Protein AF-A0A8X6KXG8-F1 (afdb_monomer_lite)

Foldseek 3Di:
DDDADDDDDPSHDDDDDDDDDPDDDQWDDKDKDFFLVLLQVVQVCCCPPVVFPGHSPDDSVVSVVRDDDDPVNVVVVVVCVVFGFIQIATATPVRHGDDDRRGRHGDDDDPDDDDDPPDPDDPPPPPDDPPDDDDDDDDDD

Secondary structure (DSSP, 8-state):
-----BSSSTTSB--------SS--S--EEEEEE-HHHHHHHHHHHHHHS--S--TTS-HHHHHHTS---HHHHHHHHHHHHHSPEEEEEE-TTSPBPSS--SSBPPPP-SSPPPPPPP-----------S----------

Structure (mmCIF, N/CA/C/O backbone):
data_AF-A0A8X6KXG8-F1
#
_entry.id   AF-A0A8X6KXG8-F1
#
loop_
_atom_site.group_PDB
_atom_site.id
_atom_site.type_symbol
_atom_site.label_atom_id
_atom_site.label_alt_id
_atom_site.label_comp_id
_atom_site.label_asym_id
_atom_site.label_entity_id
_atom_site.label_seq_id
_atom_site.pdbx_PDB_ins_code
_atom_site.Cartn_x
_atom_site.Cartn_y
_atom_site.Cartn_z
_atom_site.occupancy
_atom_site.B_iso_or_equiv
_atom_site.a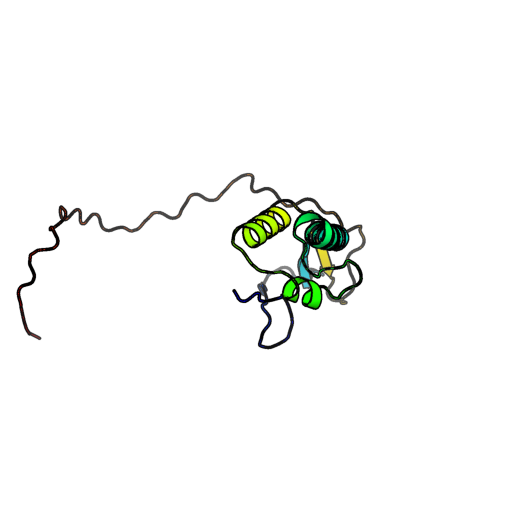uth_seq_id
_atom_site.auth_comp_id
_atom_site.auth_asym_id
_atom_site.auth_atom_id
_atom_site.pdbx_PDB_model_num
ATOM 1 N N . MET A 1 1 ? -3.711 -0.269 22.883 1.00 56.22 1 MET A N 1
ATOM 2 C CA . MET A 1 1 ? -3.052 -0.866 21.704 1.00 56.22 1 MET A CA 1
ATOM 3 C C . MET A 1 1 ? -2.834 0.264 20.712 1.00 56.22 1 MET A C 1
ATOM 5 O O . MET A 1 1 ? -3.797 0.965 20.428 1.00 56.22 1 MET A O 1
ATOM 9 N N . PHE A 1 2 ? -1.596 0.519 20.291 1.00 62.91 2 PHE A N 1
ATOM 10 C CA . PHE A 1 2 ? -1.290 1.597 19.345 1.00 62.91 2 PHE A CA 1
ATOM 11 C C . PHE A 1 2 ? -1.410 1.074 17.910 1.00 62.91 2 PHE A C 1
ATOM 13 O O . PHE A 1 2 ? -0.949 -0.030 17.628 1.00 62.91 2 PHE A O 1
ATOM 20 N N . TYR A 1 3 ? -2.036 1.856 17.031 1.00 78.81 3 TYR A N 1
ATOM 21 C CA . TYR A 1 3 ? -2.060 1.631 15.586 1.00 78.81 3 TYR A CA 1
ATOM 22 C C . TYR A 1 3 ? -1.150 2.670 14.927 1.00 78.81 3 TYR A C 1
ATOM 24 O O . TYR A 1 3 ? -1.221 3.844 15.288 1.00 78.81 3 TYR A O 1
ATOM 32 N N . LEU A 1 4 ? -0.299 2.234 13.997 1.00 84.94 4 LEU A N 1
ATOM 33 C CA . LEU A 1 4 ? 0.555 3.107 13.192 1.00 84.94 4 LEU A CA 1
ATOM 34 C C . LEU A 1 4 ? 0.051 3.074 11.751 1.00 84.94 4 LEU A C 1
ATOM 36 O O . LEU A 1 4 ? -0.088 1.995 11.170 1.00 84.94 4 LEU A O 1
ATOM 40 N N . GLN A 1 5 ? -0.234 4.245 11.189 1.00 89.31 5 GLN A N 1
ATOM 41 C CA . GLN A 1 5 ? -0.653 4.376 9.800 1.00 89.31 5 GLN A CA 1
ATOM 42 C C . GLN A 1 5 ? 0.560 4.543 8.877 1.00 89.31 5 GLN A C 1
ATOM 44 O O . GLN A 1 5 ? 1.582 5.091 9.276 1.00 89.31 5 GLN A O 1
ATOM 49 N N . GLY A 1 6 ? 0.428 4.111 7.620 1.00 92.31 6 GLY A N 1
ATOM 50 C CA . GLY A 1 6 ? 1.387 4.453 6.573 1.00 92.31 6 GLY A CA 1
ATOM 51 C C . GLY A 1 6 ? 1.322 5.940 6.197 1.00 92.31 6 GLY A C 1
ATOM 52 O O . GLY A 1 6 ? 0.249 6.438 5.845 1.00 92.31 6 GLY A O 1
ATOM 53 N N . GLY A 1 7 ? 2.448 6.649 6.221 1.00 92.25 7 GLY A N 1
ATOM 54 C CA . GLY A 1 7 ? 2.459 8.101 6.019 1.00 92.25 7 GLY A CA 1
ATOM 55 C C . GLY A 1 7 ? 3.856 8.715 5.980 1.00 92.25 7 GLY A C 1
ATOM 56 O O . GLY A 1 7 ? 4.839 8.010 5.781 1.00 92.25 7 GLY A O 1
ATOM 57 N N . PHE A 1 8 ? 3.932 10.044 6.095 1.00 92.38 8 PHE A N 1
ATOM 58 C CA . PHE A 1 8 ? 5.188 10.809 6.020 1.00 92.38 8 PHE A CA 1
ATOM 59 C C . PHE A 1 8 ? 5.630 11.398 7.361 1.00 92.38 8 PHE A C 1
ATOM 61 O O . PHE A 1 8 ? 6.745 11.916 7.451 1.00 92.38 8 PHE A O 1
ATOM 68 N N . ALA A 1 9 ? 4.768 11.379 8.380 1.00 91.00 9 ALA A N 1
ATOM 69 C CA . ALA A 1 9 ? 5.104 11.922 9.685 1.00 91.00 9 ALA A CA 1
ATOM 70 C C . ALA A 1 9 ? 6.050 10.987 10.451 1.00 91.00 9 ALA A C 1
ATOM 72 O O . ALA A 1 9 ? 6.170 9.802 10.160 1.00 91.00 9 ALA A O 1
ATOM 73 N N . ILE A 1 10 ? 6.701 11.524 11.485 1.00 89.94 10 ILE A N 1
ATOM 74 C CA . ILE A 1 10 ? 7.598 10.752 12.363 1.00 89.94 10 ILE A CA 1
ATOM 75 C C . ILE A 1 10 ? 6.877 9.643 13.146 1.00 89.94 10 ILE A C 1
ATOM 77 O O . ILE A 1 10 ? 7.518 8.720 13.637 1.00 89.94 10 ILE A O 1
ATOM 81 N N . SER A 1 11 ? 5.560 9.775 13.306 1.00 90.19 11 SER A N 1
ATOM 82 C CA . SER A 1 11 ? 4.675 8.807 13.956 1.00 90.19 11 SER A CA 1
ATOM 83 C C . SER A 1 11 ? 4.106 7.773 12.988 1.00 90.19 11 SER A C 1
ATOM 85 O O . SER A 1 11 ? 3.380 6.885 13.427 1.00 90.19 11 SER A O 1
ATOM 87 N N . ASP A 1 12 ? 4.404 7.900 11.697 1.00 92.00 12 ASP A N 1
ATOM 88 C CA . ASP A 1 12 ? 3.860 7.051 10.649 1.00 92.00 12 ASP A CA 1
ATOM 89 C C . ASP A 1 12 ? 4.888 5.989 10.237 1.00 92.00 12 ASP A C 1
ATOM 91 O O . ASP A 1 12 ? 6.091 6.112 10.477 1.00 92.00 12 ASP A O 1
ATOM 95 N N . GLU A 1 13 ? 4.412 4.931 9.589 1.00 94.38 13 GLU A N 1
ATOM 96 C CA . GLU A 1 13 ? 5.241 3.855 9.051 1.00 94.38 13 GLU A CA 1
ATOM 97 C C . GLU A 1 13 ? 5.417 3.986 7.529 1.00 94.38 13 GLU A C 1
ATOM 99 O O . GLU A 1 13 ? 4.623 4.619 6.827 1.00 94.38 13 GLU A O 1
ATOM 104 N N . MET A 1 14 ? 6.495 3.398 7.006 1.00 94.44 14 MET A N 1
ATOM 105 C CA . MET A 1 14 ? 6.731 3.278 5.571 1.00 94.44 14 MET A CA 1
ATOM 106 C C . MET A 1 14 ? 7.341 1.914 5.227 1.00 94.44 14 MET A C 1
ATOM 108 O O . MET A 1 14 ? 8.418 1.571 5.712 1.00 94.44 14 MET A O 1
ATOM 112 N N . CYS A 1 15 ? 6.735 1.209 4.268 1.00 95.50 15 CYS A N 1
ATOM 113 C CA . CYS A 1 15 ? 7.296 0.002 3.657 1.00 95.50 15 CYS A CA 1
ATOM 114 C C . CYS A 1 15 ? 7.862 0.321 2.261 1.00 95.50 15 CYS A C 1
ATOM 116 O O . CYS A 1 15 ? 7.127 0.359 1.271 1.00 95.50 15 CYS A O 1
ATOM 118 N N . VAL A 1 16 ? 9.170 0.593 2.171 1.00 95.50 16 VAL A N 1
ATOM 119 C CA . VAL A 1 16 ? 9.837 0.992 0.916 1.00 95.50 16 VAL A CA 1
ATOM 120 C C . VAL A 1 16 ? 11.132 0.211 0.714 1.00 95.50 16 VAL A C 1
ATOM 122 O O . VAL A 1 16 ? 11.921 0.042 1.639 1.00 95.50 16 VAL A O 1
ATOM 125 N N . ASN A 1 17 ? 11.372 -0.226 -0.524 1.00 97.38 17 ASN A N 1
ATOM 126 C CA . ASN A 1 17 ? 12.643 -0.801 -0.950 1.00 97.38 17 ASN A CA 1
ATOM 127 C C . ASN A 1 17 ? 13.164 -0.056 -2.186 1.00 97.38 17 ASN A C 1
ATOM 129 O O . ASN A 1 17 ? 12.495 -0.027 -3.220 1.00 97.38 17 ASN A O 1
ATOM 133 N N . TYR A 1 18 ? 14.359 0.526 -2.081 1.00 96.12 18 TYR A N 1
ATOM 134 C CA . TYR A 1 18 ? 15.032 1.197 -3.189 1.00 96.12 18 TYR A CA 1
ATOM 135 C C . TYR A 1 18 ? 15.953 0.209 -3.902 1.00 96.12 18 TYR A C 1
ATOM 137 O O . TYR A 1 18 ? 16.970 -0.222 -3.362 1.00 9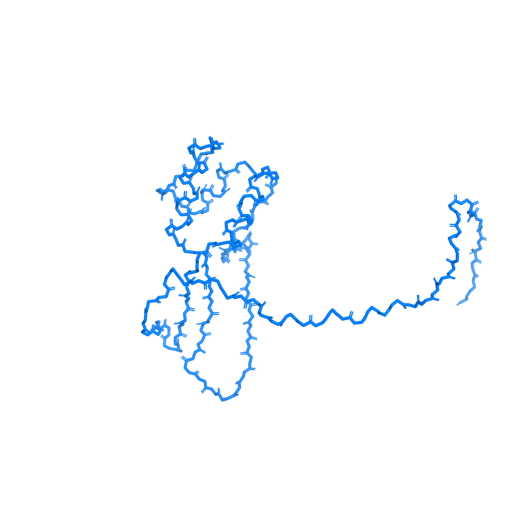6.12 18 TYR A O 1
ATOM 145 N N . VAL A 1 19 ? 15.591 -0.154 -5.131 1.00 96.25 19 VAL A N 1
ATOM 146 C CA . VAL A 1 19 ? 16.312 -1.164 -5.910 1.00 96.25 19 VAL A CA 1
ATOM 147 C C . VAL A 1 19 ? 17.164 -0.489 -6.975 1.00 96.25 19 VAL A C 1
ATOM 149 O O . VAL A 1 19 ? 16.661 0.263 -7.805 1.00 96.25 19 VAL A O 1
ATOM 152 N N . HIS A 1 20 ? 18.459 -0.794 -6.980 1.00 96.50 20 HIS A N 1
ATOM 153 C CA . HIS A 1 20 ? 19.381 -0.379 -8.034 1.00 96.50 20 HIS A CA 1
ATOM 154 C C . HIS A 1 20 ? 19.475 -1.509 -9.066 1.00 96.50 20 HIS A C 1
ATOM 156 O O . HIS A 1 20 ? 19.798 -2.641 -8.709 1.00 96.50 20 HIS A O 1
ATOM 162 N N . TYR A 1 21 ? 19.176 -1.227 -10.335 1.00 96.12 21 TYR A N 1
ATOM 163 C CA . TYR A 1 21 ? 19.074 -2.253 -11.377 1.00 96.12 21 TYR A CA 1
ATOM 164 C C . TYR A 1 21 ? 19.542 -1.749 -12.756 1.00 96.12 21 TYR A C 1
ATOM 166 O O . TYR A 1 21 ? 19.666 -0.546 -12.988 1.00 96.12 21 TYR A O 1
ATOM 174 N N . TYR A 1 22 ? 19.793 -2.683 -13.682 1.00 97.06 22 TYR A N 1
ATOM 175 C CA . TYR A 1 22 ? 20.130 -2.431 -15.090 1.00 97.06 22 TYR A CA 1
ATOM 176 C C . TYR A 1 22 ? 19.477 -3.507 -15.989 1.00 97.06 22 TYR A C 1
ATOM 178 O O . TYR A 1 22 ? 19.432 -4.665 -15.567 1.00 97.06 22 TYR A O 1
ATOM 186 N N . PRO A 1 23 ? 19.007 -3.183 -17.215 1.00 96.62 23 PRO A N 1
ATOM 187 C CA . PRO A 1 23 ? 19.027 -1.869 -17.865 1.00 96.62 23 PRO A CA 1
ATOM 188 C C . PRO A 1 23 ? 18.017 -0.889 -17.267 1.00 96.62 23 PRO A C 1
ATOM 190 O O . PRO A 1 23 ? 17.029 -1.290 -16.656 1.00 96.62 23 PRO A O 1
ATOM 193 N N . LYS A 1 24 ? 18.263 0.414 -17.458 1.00 96.06 24 LYS A N 1
ATOM 194 C CA . LYS A 1 24 ? 17.307 1.457 -17.071 1.00 96.06 24 LYS A CA 1
ATOM 195 C C . LYS A 1 24 ? 15.991 1.231 -17.820 1.00 96.06 24 LYS A C 1
ATOM 197 O O . LYS A 1 24 ? 15.985 1.190 -19.048 1.00 96.06 24 LYS A O 1
ATO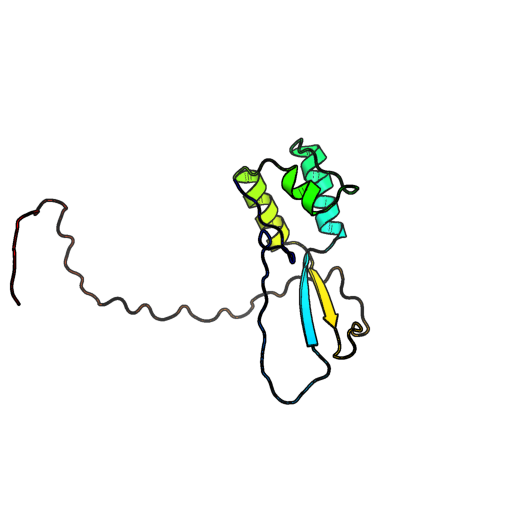M 202 N N . MET A 1 25 ? 14.888 1.150 -17.083 1.00 95.56 25 MET A N 1
ATOM 203 C CA . MET A 1 25 ? 13.531 1.161 -17.632 1.00 95.56 25 MET A CA 1
ATOM 204 C C . MET A 1 25 ? 12.792 2.411 -17.159 1.00 95.56 25 MET A C 1
ATOM 206 O O . MET A 1 25 ? 13.213 3.077 -16.216 1.00 95.56 25 MET A O 1
ATOM 210 N N . ASN A 1 26 ? 11.684 2.737 -17.819 1.00 95.88 26 ASN A N 1
ATOM 211 C CA . ASN A 1 26 ? 10.851 3.885 -17.464 1.00 95.88 26 ASN A CA 1
ATOM 212 C C . ASN A 1 26 ? 9.886 3.558 -16.305 1.00 95.88 26 ASN A C 1
ATOM 214 O O . ASN A 1 26 ? 8.710 3.882 -16.384 1.00 95.88 26 ASN A O 1
ATOM 218 N N . LEU A 1 27 ? 10.348 2.850 -15.271 1.00 95.75 27 LEU A N 1
ATOM 219 C CA . LEU A 1 27 ? 9.568 2.498 -14.081 1.00 95.75 27 LEU A CA 1
ATOM 220 C C . LEU A 1 27 ? 10.306 3.025 -12.853 1.00 95.75 27 LEU A C 1
ATOM 222 O O . LEU A 1 27 ? 11.429 2.599 -12.578 1.00 95.75 27 LEU A O 1
ATOM 226 N N . GLU A 1 28 ? 9.665 3.938 -12.127 1.00 95.50 28 GLU A N 1
ATOM 227 C CA . GLU A 1 28 ? 10.247 4.566 -10.936 1.00 95.50 28 GLU A CA 1
ATOM 228 C C . GLU A 1 28 ? 9.534 4.140 -9.654 1.00 95.50 28 GLU A C 1
ATOM 230 O O . GLU A 1 28 ? 10.184 3.797 -8.671 1.00 95.50 28 GLU A O 1
ATOM 235 N N . VAL A 1 29 ? 8.199 4.080 -9.671 1.00 96.19 29 VAL A N 1
ATOM 236 C CA . VAL A 1 29 ? 7.413 3.637 -8.513 1.00 96.19 29 VAL A CA 1
ATOM 237 C C . VAL A 1 29 ? 6.613 2.406 -8.895 1.00 96.19 29 VAL A C 1
ATOM 239 O O . VAL A 1 29 ? 5.813 2.455 -9.825 1.00 96.19 29 VAL A O 1
ATOM 242 N N . CYS A 1 30 ? 6.796 1.325 -8.142 1.00 95.50 30 CYS A N 1
ATOM 243 C CA . CYS A 1 30 ? 5.953 0.138 -8.184 1.00 95.50 30 CYS A CA 1
ATOM 244 C C . CYS A 1 30 ? 5.530 -0.181 -6.752 1.00 95.50 30 CYS A C 1
ATOM 246 O O . CYS A 1 30 ? 6.304 -0.737 -5.975 1.00 95.50 30 CYS A O 1
ATOM 248 N N . LYS A 1 31 ? 4.322 0.241 -6.380 1.00 96.06 31 LYS A N 1
ATOM 249 C CA . LYS A 1 31 ? 3.768 0.002 -5.045 1.00 96.06 31 LYS A CA 1
ATOM 250 C C . LYS A 1 31 ? 2.316 -0.434 -5.125 1.00 96.06 31 LYS A C 1
ATOM 252 O O . LYS A 1 31 ? 1.656 -0.260 -6.148 1.00 96.06 31 LYS A O 1
ATOM 257 N N . SER A 1 32 ? 1.822 -0.979 -4.025 1.00 95.38 32 SER A N 1
ATOM 258 C CA . SER A 1 32 ? 0.440 -1.429 -3.897 1.00 95.38 32 SER A CA 1
ATOM 259 C C . SER A 1 32 ? -0.137 -0.997 -2.559 1.00 95.38 32 SER A C 1
ATOM 261 O O . SER A 1 32 ? 0.602 -0.866 -1.584 1.00 95.38 32 SER A O 1
ATOM 263 N N . SER A 1 33 ? -1.446 -0.793 -2.518 1.00 95.62 33 SER A N 1
ATOM 264 C CA . SER A 1 33 ? -2.229 -0.606 -1.298 1.00 95.62 33 SER A CA 1
ATOM 265 C C . SER A 1 33 ? -3.509 -1.431 -1.385 1.00 95.62 33 SER A C 1
ATOM 267 O O . SER A 1 33 ? -3.868 -1.906 -2.462 1.00 95.62 33 SER A O 1
ATOM 269 N N . ILE A 1 34 ? -4.240 -1.564 -0.280 1.00 95.75 34 ILE A N 1
ATOM 270 C CA . ILE A 1 34 ? -5.617 -2.068 -0.332 1.00 95.75 34 ILE A CA 1
ATOM 271 C C . ILE A 1 34 ? -6.479 -1.188 -1.252 1.00 95.75 34 ILE A C 1
ATOM 273 O O . ILE A 1 34 ? -6.276 0.029 -1.331 1.00 95.75 34 ILE A O 1
ATOM 277 N N . ASP A 1 35 ? -7.432 -1.793 -1.962 1.00 95.81 35 ASP A N 1
ATOM 278 C CA . ASP A 1 35 ? -8.416 -1.052 -2.749 1.00 95.81 35 ASP A CA 1
ATOM 279 C C . ASP A 1 35 ? -9.274 -0.135 -1.855 1.00 95.81 35 ASP A C 1
ATOM 281 O O . ASP A 1 35 ? -9.854 -0.560 -0.851 1.00 95.81 35 ASP A O 1
ATOM 285 N N . THR A 1 36 ? -9.383 1.141 -2.233 1.00 92.50 36 THR A N 1
ATOM 286 C CA . THR A 1 36 ? -10.073 2.165 -1.434 1.00 92.50 36 THR A CA 1
ATOM 287 C C . THR A 1 36 ? -11.554 1.850 -1.206 1.00 92.50 36 THR A C 1
ATOM 289 O O . THR A 1 36 ? -12.081 2.150 -0.135 1.00 92.50 36 THR A O 1
ATOM 292 N N . LYS A 1 37 ? -12.244 1.218 -2.166 1.00 93.81 37 LYS A N 1
ATOM 293 C CA . LYS A 1 37 ? -13.670 0.869 -2.020 1.00 93.81 37 LYS A CA 1
ATOM 294 C C . LYS A 1 37 ? -13.865 -0.266 -1.023 1.00 93.81 37 LYS A C 1
ATOM 296 O O . LYS A 1 37 ? -14.842 -0.279 -0.268 1.00 93.81 37 LYS A O 1
ATOM 301 N N . VAL A 1 38 ? -12.934 -1.217 -1.022 1.00 95.81 38 VAL A N 1
ATOM 302 C CA . VAL A 1 38 ? -12.931 -2.338 -0.080 1.00 95.81 38 VAL A CA 1
ATOM 303 C C . VAL A 1 38 ? -12.638 -1.837 1.327 1.00 95.81 38 VAL A C 1
ATOM 305 O O . VAL A 1 38 ? -13.363 -2.189 2.256 1.00 95.81 38 VAL A O 1
ATOM 308 N N . LEU A 1 39 ? -11.668 -0.933 1.475 1.00 95.69 39 LEU A N 1
ATOM 309 C CA . LEU A 1 39 ? -11.373 -0.304 2.759 1.00 95.69 39 LEU A CA 1
ATOM 310 C C . LEU A 1 39 ? -12.556 0.523 3.294 1.00 95.69 39 LEU A C 1
ATOM 312 O O . LEU A 1 39 ? -12.908 0.410 4.466 1.00 95.69 39 LEU A O 1
ATOM 316 N N . GLY A 1 40 ? -13.236 1.294 2.439 1.00 95.81 40 GLY A N 1
ATOM 317 C CA . GLY A 1 40 ? -14.463 2.000 2.831 1.00 95.81 40 GLY A CA 1
ATOM 318 C C . GLY A 1 40 ? -15.560 1.042 3.312 1.00 95.81 40 GLY A C 1
ATOM 319 O O . GLY A 1 40 ? -16.187 1.262 4.348 1.00 95.81 40 GLY A O 1
ATOM 320 N N . SER A 1 41 ? -15.736 -0.083 2.615 1.00 95.81 41 SER A N 1
ATOM 321 C CA . SER A 1 41 ? -16.700 -1.116 3.013 1.00 95.81 41 SER A CA 1
ATOM 322 C C . SER A 1 41 ? -16.343 -1.783 4.344 1.00 95.81 41 SER A C 1
ATOM 324 O O . SER A 1 41 ? -17.249 -2.095 5.116 1.00 95.81 41 SER A O 1
ATOM 326 N N . TYR A 1 42 ? -15.052 -1.956 4.642 1.00 96.56 42 TYR A N 1
ATOM 327 C CA . TYR A 1 42 ? -14.581 -2.413 5.949 1.00 96.56 42 TYR A CA 1
ATOM 328 C C . TYR A 1 42 ? -14.982 -1.436 7.059 1.00 96.56 42 TYR A C 1
ATOM 330 O O . TYR A 1 42 ? -15.575 -1.855 8.047 1.00 96.56 42 TYR A O 1
ATOM 338 N N . PHE A 1 43 ? -14.767 -0.130 6.882 1.00 97.12 43 PHE A N 1
ATOM 339 C CA . PHE A 1 43 ? -15.195 0.856 7.880 1.00 97.12 43 PHE A CA 1
ATOM 340 C C . PHE A 1 43 ? -16.715 0.875 8.064 1.00 97.12 43 PHE A C 1
ATOM 342 O O . PHE A 1 43 ? -17.200 0.902 9.192 1.00 97.12 43 PHE A O 1
ATOM 349 N N . ARG A 1 44 ? -17.500 0.763 6.986 1.00 96.94 44 ARG A N 1
ATOM 350 C CA . ARG A 1 44 ? -18.959 0.601 7.107 1.00 96.94 44 ARG A CA 1
ATOM 351 C C . ARG A 1 44 ? -19.332 -0.633 7.933 1.00 96.94 44 ARG A C 1
ATOM 353 O O . ARG A 1 44 ? -20.235 -0.550 8.761 1.00 96.94 44 ARG A O 1
ATOM 360 N N . TYR A 1 45 ? -18.649 -1.756 7.715 1.00 96.12 45 TYR A N 1
ATOM 361 C CA . TYR A 1 45 ? -18.872 -2.985 8.472 1.00 96.12 45 TYR A CA 1
ATOM 362 C C . TYR A 1 45 ? -18.546 -2.797 9.959 1.00 96.12 45 TYR A C 1
ATOM 364 O O . TYR A 1 45 ? -19.385 -3.103 10.804 1.00 96.12 45 TYR A O 1
ATOM 372 N N . MET A 1 46 ? -17.382 -2.224 10.280 1.00 96.56 46 MET A N 1
ATOM 373 C CA . MET A 1 46 ? -16.967 -1.965 11.665 1.00 96.56 46 MET A CA 1
ATOM 374 C C . MET A 1 46 ? -17.981 -1.090 12.407 1.00 96.56 46 MET A C 1
ATOM 376 O O . MET A 1 46 ? -18.304 -1.362 13.559 1.00 96.56 46 MET A O 1
ATOM 380 N N . LYS A 1 47 ? -18.550 -0.087 11.731 1.00 96.31 47 LYS A N 1
ATOM 381 C CA . LYS A 1 47 ? -19.623 0.737 12.293 1.00 96.31 47 LYS A CA 1
ATOM 382 C C . LYS A 1 47 ? -20.893 -0.058 12.595 1.00 96.31 47 LYS A C 1
ATOM 384 O O . LYS A 1 47 ? -21.504 0.132 13.636 1.00 96.31 47 LYS A O 1
ATOM 389 N N . GLN A 1 48 ? -21.335 -0.891 11.657 1.00 95.69 48 GLN A N 1
ATOM 390 C CA . GLN A 1 48 ? -22.637 -1.560 11.745 1.00 95.69 48 GLN A CA 1
ATOM 391 C C . GLN A 1 48 ? -22.637 -2.760 12.693 1.00 95.69 48 GLN A C 1
ATOM 393 O O . GLN A 1 48 ? -23.645 -3.005 13.350 1.00 95.69 48 GLN A O 1
ATOM 398 N N . TYR A 1 49 ? -21.538 -3.513 12.734 1.00 94.56 49 TYR A N 1
ATOM 399 C CA . TYR A 1 49 ? -21.480 -4.807 13.420 1.00 94.56 49 TYR A CA 1
ATOM 400 C C . TYR A 1 49 ? -20.610 -4.796 14.673 1.00 94.56 49 TYR A C 1
ATOM 402 O O . TYR A 1 49 ? -20.865 -5.578 15.585 1.00 94.56 49 TYR A O 1
ATOM 410 N N . ASN A 1 50 ? -19.614 -3.911 14.737 1.00 92.75 50 ASN A N 1
ATOM 411 C CA . ASN A 1 50 ? -18.694 -3.811 15.870 1.00 92.75 50 ASN A CA 1
ATOM 412 C C . ASN A 1 50 ? -18.932 -2.533 16.697 1.00 92.75 50 ASN A C 1
ATOM 414 O O . ASN A 1 50 ? -18.183 -2.288 17.635 1.00 92.75 50 ASN A O 1
ATOM 418 N N . ASP A 1 51 ? -19.959 -1.743 16.351 1.00 93.94 51 ASP A N 1
ATOM 419 C CA . ASP A 1 51 ? -20.332 -0.469 16.995 1.00 93.94 51 ASP A CA 1
ATOM 420 C C . ASP A 1 51 ? -19.158 0.523 17.123 1.00 93.94 51 ASP A C 1
ATOM 422 O O . ASP A 1 51 ? -19.084 1.346 18.034 1.00 93.94 51 ASP A O 1
ATOM 426 N N . GLU A 1 52 ? -18.202 0.450 16.191 1.00 95.81 52 GLU A N 1
ATOM 427 C CA . GLU A 1 52 ? -17.053 1.351 16.175 1.00 95.81 52 GLU A CA 1
ATOM 428 C C . GLU A 1 52 ? -17.444 2.699 15.566 1.00 95.81 52 GLU A C 1
ATOM 430 O O . GLU A 1 52 ? -18.222 2.777 14.610 1.00 95.81 52 GLU A O 1
ATOM 435 N N . ALA A 1 53 ? -16.826 3.786 16.029 1.00 95.75 53 ALA A N 1
ATOM 436 C CA . ALA A 1 53 ? -17.144 5.144 15.583 1.00 95.75 53 ALA A CA 1
ATOM 437 C C . ALA A 1 53 ? -16.573 5.485 14.185 1.00 95.75 53 ALA A C 1
ATOM 439 O O . ALA A 1 53 ? -16.096 6.594 13.946 1.00 95.75 53 ALA A O 1
ATOM 440 N N . THR A 1 54 ? -16.622 4.552 13.239 1.00 96.44 54 THR A N 1
ATOM 441 C CA . THR A 1 54 ? -16.091 4.669 11.873 1.00 96.44 54 THR A CA 1
ATOM 442 C C . THR A 1 54 ? -17.146 5.181 10.877 1.00 96.44 54 THR A C 1
ATOM 444 O O . THR A 1 54 ? -18.341 5.278 11.174 1.00 96.44 54 THR A O 1
ATOM 447 N N . SER A 1 55 ? -16.717 5.607 9.687 1.00 93.81 55 SER A N 1
ATOM 448 C CA . SER A 1 55 ? -17.577 6.052 8.585 1.00 93.81 55 SER A CA 1
ATOM 449 C C . SER A 1 55 ? -16.818 6.061 7.260 1.00 93.81 55 SER A C 1
ATOM 451 O O . SER A 1 55 ? -15.664 6.473 7.208 1.00 93.81 55 SER A O 1
ATOM 453 N N . GLU A 1 56 ? -17.495 5.748 6.157 1.00 92.75 56 GLU A N 1
ATOM 454 C CA . GLU A 1 56 ? -16.942 5.929 4.802 1.00 92.75 56 GLU A CA 1
ATOM 455 C C . GLU A 1 56 ? -16.615 7.392 4.468 1.00 92.75 56 GLU A C 1
ATOM 457 O O . GLU A 1 56 ? -15.794 7.660 3.599 1.00 92.75 56 GLU A O 1
ATOM 462 N N . SER A 1 57 ? -17.259 8.338 5.154 1.00 91.62 57 SER A N 1
ATOM 463 C CA . SER A 1 57 ? -17.061 9.776 4.955 1.00 91.62 57 SER A CA 1
ATOM 464 C C . SER A 1 57 ? -15.909 10.373 5.770 1.00 91.62 57 SER A C 1
ATOM 466 O O . SER A 1 57 ? -15.564 11.531 5.551 1.00 91.62 57 SER A O 1
ATOM 468 N N . LYS A 1 58 ? -15.377 9.638 6.755 1.00 93.81 58 LYS A N 1
ATOM 469 C CA . LYS A 1 58 ? -14.259 10.085 7.600 1.00 93.81 58 LYS A CA 1
ATOM 470 C C . LYS A 1 58 ? -12.924 9.853 6.894 1.00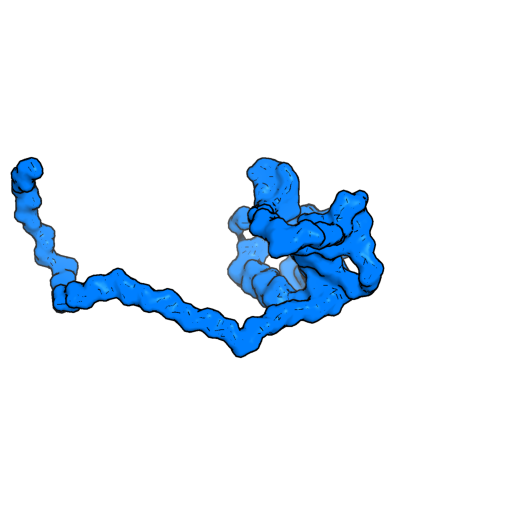 93.81 58 LYS A C 1
ATOM 472 O O . LYS A 1 58 ? -12.829 9.005 6.004 1.00 93.81 58 LYS A O 1
ATOM 477 N N . GLY A 1 59 ? -11.884 10.566 7.328 1.00 93.50 59 GLY A N 1
ATOM 478 C CA . GLY A 1 59 ? -10.517 10.266 6.901 1.00 93.50 59 GLY A CA 1
ATOM 479 C C . GLY A 1 59 ? -10.127 8.824 7.250 1.00 93.50 59 GLY A C 1
ATOM 480 O O . GLY A 1 59 ? -10.617 8.259 8.227 1.00 93.50 59 GLY A O 1
ATOM 481 N N . VAL A 1 60 ? -9.249 8.205 6.453 1.00 93.69 60 VAL A N 1
ATOM 482 C CA . VAL A 1 60 ? -8.756 6.837 6.727 1.00 93.69 60 VAL A CA 1
ATOM 483 C C . VAL A 1 60 ? -8.087 6.765 8.105 1.00 93.69 60 VAL A C 1
ATOM 485 O O . VAL A 1 60 ? -8.376 5.857 8.879 1.00 93.69 60 VAL A O 1
ATOM 488 N N . ASP A 1 61 ? -7.287 7.779 8.425 1.00 92.12 61 ASP A N 1
ATOM 489 C CA . ASP A 1 61 ? -6.610 7.943 9.713 1.00 92.12 61 ASP A CA 1
ATOM 490 C C . ASP A 1 61 ? -7.585 8.059 10.884 1.00 92.12 61 ASP A C 1
ATOM 492 O O . ASP A 1 61 ? -7.566 7.260 11.822 1.00 92.12 61 ASP A O 1
ATOM 496 N N . GLU A 1 62 ? -8.540 8.981 10.766 1.00 93.69 62 GLU A N 1
ATOM 497 C CA . GLU A 1 62 ? -9.593 9.173 11.760 1.00 93.69 62 GLU A CA 1
ATOM 498 C C . GLU A 1 62 ? -10.395 7.889 12.000 1.00 93.69 62 GLU A C 1
ATOM 500 O O . GLU A 1 62 ? -10.785 7.600 13.133 1.00 93.69 62 GLU A O 1
ATOM 505 N N . ASN A 1 63 ? -10.651 7.108 10.946 1.00 95.38 63 ASN A N 1
ATOM 506 C CA . ASN A 1 63 ? -11.336 5.829 11.062 1.00 95.38 63 ASN A CA 1
ATOM 507 C C . ASN A 1 63 ? -10.516 4.820 11.861 1.00 95.38 63 ASN A C 1
ATOM 509 O O . ASN A 1 63 ? -11.056 4.226 12.790 1.00 95.38 63 ASN A O 1
ATOM 513 N N . TYR A 1 64 ? -9.232 4.639 11.553 1.00 94.31 64 TYR A N 1
ATOM 514 C CA . TYR A 1 64 ? -8.389 3.708 12.300 1.00 94.31 64 TYR A CA 1
ATOM 515 C C . TYR A 1 64 ? -8.199 4.115 13.765 1.00 94.31 64 TYR A C 1
ATOM 517 O O . TYR A 1 64 ? -8.175 3.245 14.639 1.00 94.31 64 TYR A O 1
ATOM 525 N N . HIS A 1 65 ? -8.144 5.415 14.058 1.00 92.88 65 HIS A N 1
ATOM 526 C CA . HIS A 1 65 ? -8.127 5.928 15.429 1.00 92.88 65 HIS A CA 1
ATOM 527 C C . HIS A 1 65 ? -9.460 5.762 16.168 1.00 92.88 65 HIS A C 1
ATOM 529 O O . HIS A 1 65 ? -9.472 5.699 17.395 1.00 92.88 65 HIS A O 1
ATOM 535 N N . SER A 1 66 ? -10.576 5.669 15.441 1.00 94.31 66 SER A N 1
ATOM 536 C CA . SER A 1 66 ? -11.912 5.476 16.018 1.00 94.31 66 SER A CA 1
ATOM 537 C C . SER A 1 66 ? -12.226 4.016 16.375 1.00 94.31 66 SER A C 1
ATOM 539 O O . SER A 1 66 ? -13.286 3.767 16.945 1.00 94.31 66 SER A O 1
ATOM 541 N N . ILE A 1 67 ? -11.359 3.060 16.013 1.00 94.69 67 ILE A N 1
ATOM 542 C CA . ILE A 1 67 ? -11.555 1.625 16.265 1.00 94.69 67 ILE A CA 1
ATOM 543 C C . ILE A 1 67 ? -10.907 1.226 17.591 1.00 94.69 67 ILE A C 1
ATOM 545 O O . ILE A 1 67 ? -9.723 1.482 17.831 1.00 94.69 67 ILE A O 1
ATOM 549 N N . HIS A 1 68 ? -11.642 0.494 18.422 1.00 94.69 68 HIS A N 1
ATOM 550 C CA . HIS A 1 68 ? -11.080 -0.176 19.586 1.00 94.69 68 HIS A CA 1
ATOM 551 C C . HIS A 1 68 ? -10.326 -1.439 19.154 1.00 94.69 68 HIS A C 1
ATOM 553 O O . HIS A 1 68 ? -10.906 -2.471 18.824 1.00 94.69 68 HIS A O 1
ATOM 559 N N . TRP A 1 69 ? -8.994 -1.391 19.169 1.00 93.44 69 TRP A N 1
ATOM 560 C CA . TRP A 1 69 ? -8.151 -2.510 18.732 1.00 93.44 69 TRP A CA 1
ATOM 561 C C . TRP A 1 69 ? -8.089 -3.658 19.750 1.00 93.44 69 TRP A C 1
ATOM 563 O O . TRP A 1 69 ? -7.140 -3.776 20.529 1.00 93.44 69 TRP A O 1
ATOM 573 N N . SER A 1 70 ? -9.110 -4.516 19.719 1.00 93.56 70 SER A N 1
ATOM 574 C CA . SER A 1 70 ? -9.110 -5.855 20.317 1.00 93.56 70 SER A CA 1
ATOM 575 C C . SER A 1 70 ? -8.407 -6.871 19.404 1.00 93.56 70 SER A C 1
ATOM 577 O O . SER A 1 70 ? -8.230 -6.616 18.212 1.00 93.56 70 SER A O 1
ATOM 579 N N . GLN A 1 71 ? -8.050 -8.048 19.934 1.00 94.12 71 GLN A N 1
ATOM 580 C CA . GLN A 1 71 ? -7.477 -9.129 19.118 1.00 94.12 71 GLN A CA 1
ATOM 581 C C . GLN A 1 71 ? -8.404 -9.511 17.953 1.00 94.12 71 GLN A C 1
ATOM 583 O O . GLN A 1 71 ? -7.943 -9.646 16.829 1.00 94.12 71 GLN A O 1
ATOM 588 N N . ALA A 1 72 ? -9.718 -9.577 18.195 1.00 94.19 72 ALA A N 1
ATOM 589 C CA . ALA A 1 72 ? -10.701 -9.893 17.160 1.00 94.19 72 ALA A CA 1
ATOM 590 C C . ALA A 1 72 ? -10.725 -8.849 16.028 1.00 94.19 72 ALA A C 1
ATOM 592 O O . ALA A 1 72 ? -10.753 -9.212 14.853 1.00 94.19 72 ALA A O 1
ATOM 593 N N . ASN A 1 73 ? -10.667 -7.557 16.366 1.00 93.94 73 ASN A N 1
ATOM 594 C CA . ASN A 1 73 ? -10.630 -6.482 15.370 1.00 93.94 73 ASN A CA 1
ATOM 595 C C . ASN A 1 73 ? -9.299 -6.470 14.599 1.00 93.94 73 ASN A C 1
ATOM 597 O O . ASN A 1 73 ? -9.287 -6.241 13.390 1.00 93.94 73 ASN A O 1
ATOM 601 N N . ALA A 1 74 ? -8.184 -6.758 15.277 1.00 94.38 74 ALA A N 1
ATOM 602 C CA . ALA A 1 74 ? -6.875 -6.886 14.641 1.00 94.38 74 ALA A CA 1
ATOM 603 C C . ALA A 1 74 ? -6.820 -8.085 13.676 1.00 94.38 74 ALA A C 1
ATOM 605 O O . ALA A 1 74 ? -6.368 -7.938 12.541 1.00 94.38 74 ALA A O 1
ATOM 606 N N . ASP A 1 75 ? -7.342 -9.243 14.085 1.00 95.81 75 ASP A N 1
ATOM 607 C CA . ASP A 1 75 ? -7.418 -10.444 13.250 1.00 95.81 75 ASP A CA 1
ATOM 608 C C . ASP A 1 75 ? -8.339 -10.223 12.045 1.00 95.81 75 ASP A C 1
ATOM 610 O O . ASP A 1 75 ? -8.022 -10.631 10.926 1.00 95.81 75 ASP A O 1
ATOM 614 N N . PHE A 1 76 ? -9.455 -9.517 12.234 1.00 95.75 76 PHE A N 1
ATOM 615 C CA . PHE A 1 76 ? -10.355 -9.169 11.140 1.00 95.75 76 PHE A CA 1
ATOM 616 C C . PHE A 1 76 ? -9.687 -8.241 10.115 1.00 95.75 76 PHE A C 1
ATOM 618 O O . PHE A 1 76 ? -9.780 -8.492 8.911 1.00 95.75 76 PHE A O 1
ATOM 625 N N . LEU A 1 77 ? -8.940 -7.226 10.566 1.00 95.44 77 LEU A N 1
ATOM 626 C CA . LEU A 1 77 ? -8.134 -6.384 9.679 1.00 95.44 77 LEU A CA 1
ATOM 627 C C . LEU A 1 77 ? -7.050 -7.196 8.954 1.00 95.44 77 LEU A C 1
ATOM 629 O O . LEU A 1 77 ? -6.827 -7.008 7.758 1.00 95.44 77 LEU A O 1
ATOM 633 N N . HIS A 1 78 ? -6.390 -8.122 9.648 1.00 95.88 78 HIS A N 1
ATOM 634 C CA . HIS A 1 78 ? -5.417 -9.018 9.028 1.00 95.88 78 HIS A CA 1
ATOM 635 C C . HIS A 1 78 ? -6.068 -9.865 7.922 1.00 95.88 78 HIS A C 1
ATOM 637 O O . HIS A 1 78 ? -5.539 -9.948 6.813 1.00 95.88 78 HIS A O 1
ATOM 643 N N . HIS A 1 79 ? -7.251 -10.432 8.171 1.00 95.81 79 HIS A N 1
ATOM 644 C CA . HIS A 1 79 ? -8.015 -11.157 7.155 1.00 95.81 79 HIS A CA 1
ATOM 645 C C . HIS A 1 79 ? -8.429 -10.271 5.978 1.00 95.81 79 HIS A C 1
ATOM 647 O O . HIS A 1 79 ? -8.403 -10.743 4.837 1.00 95.81 79 HIS A O 1
ATOM 653 N N . LEU A 1 80 ? -8.773 -9.004 6.224 1.00 95.62 80 LEU A N 1
ATOM 654 C CA . LEU A 1 80 ? -9.037 -8.035 5.166 1.00 95.62 80 LEU A CA 1
ATOM 655 C C . LEU A 1 80 ? -7.801 -7.864 4.280 1.00 95.62 80 LEU A C 1
ATOM 657 O O . LEU A 1 80 ? -7.896 -8.090 3.079 1.00 95.62 80 LEU A O 1
ATOM 661 N N . TYR A 1 81 ? -6.640 -7.525 4.845 1.00 94.69 81 TYR A N 1
ATOM 662 C CA . TYR A 1 81 ? -5.415 -7.333 4.061 1.00 94.69 81 TYR A CA 1
ATOM 663 C C . TYR A 1 81 ? -4.951 -8.599 3.356 1.00 94.69 81 TYR A C 1
ATOM 665 O O . TYR A 1 81 ? -4.426 -8.530 2.246 1.00 94.69 81 TYR A O 1
ATOM 673 N N . TYR A 1 82 ? -5.181 -9.758 3.969 1.00 94.56 82 TYR A N 1
ATOM 674 C CA . TYR A 1 82 ? -4.860 -11.021 3.339 1.00 94.56 82 TYR A CA 1
ATOM 675 C C . TYR A 1 82 ? -5.728 -11.266 2.106 1.00 94.56 82 TYR A C 1
ATOM 677 O O . TYR A 1 82 ? -5.203 -11.778 1.134 1.00 94.56 82 TYR A O 1
ATOM 685 N N . ASN A 1 83 ? -7.014 -10.900 2.092 1.00 94.38 83 ASN A N 1
ATOM 686 C CA . ASN A 1 83 ? -7.950 -11.292 1.025 1.00 94.38 83 ASN A CA 1
ATOM 687 C C . ASN A 1 83 ? -8.364 -10.169 0.066 1.00 94.38 83 ASN A C 1
ATOM 689 O O . ASN A 1 83 ? -8.878 -10.455 -1.015 1.00 94.38 83 ASN A O 1
ATOM 693 N N . ALA A 1 84 ? -8.179 -8.908 0.444 1.00 96.12 84 ALA A N 1
ATOM 694 C CA . ALA A 1 84 ? -8.649 -7.777 -0.335 1.00 96.12 84 ALA A CA 1
ATOM 695 C C . ALA A 1 84 ? -7.874 -7.626 -1.657 1.00 96.12 84 ALA A C 1
ATOM 697 O O . ALA A 1 84 ? -6.671 -7.897 -1.717 1.00 96.12 84 ALA A O 1
ATOM 698 N N . PRO A 1 85 ? -8.544 -7.152 -2.721 1.00 96.75 85 PRO A N 1
ATOM 699 C CA . PRO A 1 85 ? -7.864 -6.729 -3.930 1.00 96.75 85 PRO A CA 1
ATOM 700 C C . PRO A 1 85 ? -7.010 -5.479 -3.682 1.00 96.75 85 PRO A C 1
ATOM 702 O O . PRO A 1 85 ? -7.230 -4.703 -2.744 1.00 96.75 85 PRO A O 1
ATOM 705 N N . LEU A 1 86 ? -6.045 -5.280 -4.572 1.00 96.44 86 LEU A N 1
ATOM 706 C CA . LEU A 1 86 ? -5.042 -4.232 -4.506 1.00 96.44 86 LEU A CA 1
ATOM 707 C C . LEU A 1 86 ? -5.373 -3.073 -5.452 1.00 96.44 86 LEU A C 1
ATOM 709 O O . LEU A 1 86 ? -5.842 -3.254 -6.577 1.00 96.44 86 LEU A O 1
ATOM 713 N N . SER A 1 87 ? -5.046 -1.870 -4.996 1.00 96.38 87 SER A N 1
ATOM 714 C CA . SER A 1 87 ? -4.832 -0.694 -5.830 1.00 96.38 87 SER A CA 1
ATOM 715 C C . SER A 1 87 ? -3.333 -0.567 -6.099 1.00 96.38 87 SER A C 1
ATOM 717 O O . SER A 1 87 ? -2.544 -0.251 -5.206 1.00 96.38 87 SER A O 1
ATOM 719 N N . MET A 1 88 ? -2.934 -0.826 -7.338 1.00 95.88 88 MET A N 1
ATOM 720 C CA . MET A 1 88 ? -1.557 -0.753 -7.808 1.00 95.88 88 MET A CA 1
ATOM 721 C C . MET A 1 88 ? -1.213 0.668 -8.263 1.00 95.88 88 MET A C 1
ATOM 723 O O . MET A 1 88 ? -1.987 1.349 -8.936 1.00 95.88 88 MET A O 1
ATOM 727 N N . GLN A 1 89 ? -0.007 1.113 -7.931 1.00 95.00 89 GLN A N 1
ATOM 728 C CA . GLN A 1 89 ? 0.568 2.347 -8.439 1.00 95.00 89 GLN A CA 1
ATOM 729 C C . GLN A 1 89 ? 1.898 2.045 -9.124 1.00 95.00 89 GLN A C 1
ATOM 731 O O . GLN A 1 89 ? 2.938 1.923 -8.476 1.00 95.00 89 GLN A O 1
ATOM 736 N N . CYS A 1 90 ? 1.824 1.965 -10.452 1.00 95.44 90 CYS A N 1
ATOM 737 C CA . CYS A 1 90 ? 2.966 1.861 -11.348 1.00 95.44 90 CYS A CA 1
ATOM 738 C C . CYS A 1 90 ? 3.171 3.214 -12.039 1.00 95.44 90 CYS A C 1
ATOM 740 O O . CYS A 1 90 ? 2.425 3.552 -12.965 1.00 95.44 90 CYS A O 1
ATOM 742 N N . ASN A 1 91 ? 4.157 3.989 -11.583 1.00 96.69 91 ASN A N 1
ATOM 743 C CA . ASN A 1 91 ? 4.494 5.287 -12.166 1.00 96.69 91 ASN A CA 1
ATOM 744 C C . ASN A 1 91 ? 5.779 5.217 -13.000 1.00 96.69 91 ASN A C 1
ATOM 746 O O . ASN A 1 91 ? 6.762 4.567 -12.631 1.00 96.69 91 ASN A O 1
ATOM 750 N N . GLN A 1 92 ? 5.749 5.952 -14.104 1.00 96.88 92 GLN A N 1
ATOM 751 C CA . GLN A 1 92 ? 6.877 6.236 -14.976 1.00 96.88 92 GLN A CA 1
ATOM 752 C C . GLN A 1 92 ? 7.838 7.235 -14.333 1.00 96.88 92 GLN A C 1
ATOM 754 O O . GLN A 1 92 ? 7.483 7.906 -13.362 1.00 96.88 92 GLN A O 1
ATOM 759 N N . SER A 1 93 ? 9.019 7.407 -14.930 1.00 95.38 93 SER A N 1
ATOM 760 C CA . SER A 1 93 ? 9.986 8.414 -14.477 1.00 95.38 93 SER A CA 1
ATOM 761 C C . SER A 1 93 ? 9.535 9.864 -14.700 1.00 95.38 93 SER A C 1
ATOM 763 O O . SER A 1 93 ? 10.178 10.792 -14.223 1.00 95.38 93 SER A O 1
ATOM 765 N N . SER A 1 94 ? 8.435 10.086 -15.430 1.00 95.56 94 SER A N 1
ATOM 766 C CA . SER A 1 94 ? 7.772 11.395 -15.510 1.00 95.56 94 SER A CA 1
ATOM 767 C C . SER A 1 94 ? 6.879 11.695 -14.300 1.00 95.56 94 SER A C 1
ATOM 769 O O . SER A 1 94 ? 6.413 12.820 -14.152 1.00 95.56 94 SER A O 1
ATOM 771 N N . GLY A 1 95 ? 6.608 10.697 -13.451 1.00 94.38 95 GLY A N 1
ATOM 772 C CA . GLY A 1 95 ? 5.601 10.751 -12.390 1.00 94.38 95 GLY A CA 1
ATOM 773 C C . GLY A 1 95 ? 4.205 10.291 -12.831 1.00 94.38 95 GLY A C 1
ATOM 774 O O . GLY A 1 95 ? 3.374 9.978 -11.973 1.00 94.38 95 GLY A O 1
ATOM 775 N N . ASP A 1 96 ? 3.956 10.171 -14.138 1.00 95.88 96 ASP A N 1
ATOM 776 C CA . ASP A 1 96 ? 2.674 9.709 -14.674 1.00 95.88 96 ASP A CA 1
ATOM 777 C C . ASP A 1 96 ? 2.479 8.207 -14.476 1.00 95.88 96 ASP A C 1
ATOM 779 O O . ASP A 1 96 ? 3.424 7.417 -14.508 1.00 95.88 96 ASP A O 1
ATOM 783 N N . ARG A 1 97 ? 1.225 7.777 -14.334 1.00 95.12 97 ARG A N 1
ATOM 784 C CA . ARG A 1 97 ? 0.898 6.347 -14.295 1.00 95.12 97 ARG A CA 1
ATOM 785 C C . ARG A 1 97 ? 1.051 5.712 -15.673 1.00 95.12 97 ARG A C 1
ATOM 787 O O . ARG A 1 97 ? 0.772 6.334 -16.697 1.00 95.12 97 ARG A O 1
ATOM 794 N N . PHE A 1 98 ? 1.450 4.444 -15.700 1.00 96.12 98 PHE A N 1
ATOM 795 C CA . PHE A 1 98 ? 1.320 3.635 -16.912 1.00 96.12 98 PHE A CA 1
ATOM 796 C C . PHE A 1 98 ? -0.162 3.484 -17.308 1.00 96.12 98 PHE A C 1
ATOM 798 O O . PHE A 1 98 ? -1.020 3.396 -16.422 1.00 96.12 98 PHE A O 1
ATOM 805 N N . PRO A 1 99 ? -0.489 3.427 -18.613 1.00 95.50 99 PRO A N 1
ATOM 806 C CA . PRO A 1 99 ? -1.864 3.241 -19.064 1.00 95.50 99 PRO A CA 1
ATOM 807 C C . PRO A 1 99 ? -2.403 1.880 -18.607 1.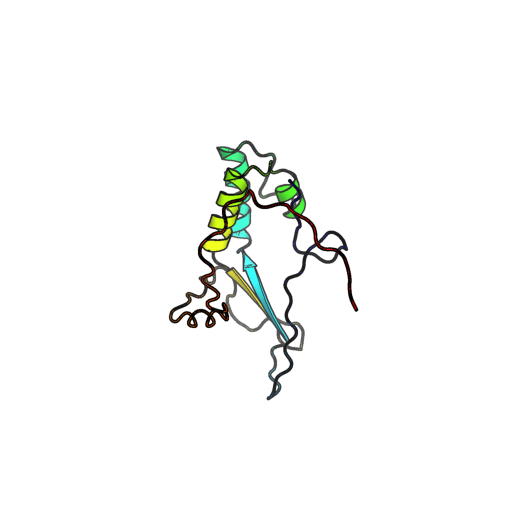00 95.50 99 PRO A C 1
ATOM 809 O O . PRO A 1 99 ? -1.705 0.871 -18.682 1.00 95.50 99 PRO A O 1
ATOM 812 N N . GLY A 1 100 ? -3.650 1.852 -18.140 1.00 92.94 100 GLY A N 1
ATOM 813 C CA . GLY A 1 100 ? -4.303 0.631 -17.674 1.00 92.94 100 GLY A CA 1
ATOM 814 C C . GLY A 1 100 ? -5.229 0.865 -16.486 1.00 92.94 100 GLY A C 1
ATOM 815 O O . GLY A 1 100 ? -5.279 1.956 -15.913 1.00 92.94 100 GLY A O 1
ATOM 816 N N . PHE A 1 101 ? -5.975 -0.178 -16.124 1.00 91.44 101 PHE A N 1
ATOM 817 C CA . PHE A 1 101 ? -6.787 -0.190 -14.914 1.00 91.44 101 PHE A CA 1
ATOM 818 C C . PHE A 1 101 ? -6.011 -0.877 -13.792 1.00 91.44 101 PHE A C 1
ATOM 820 O O . PHE A 1 101 ? -5.712 -2.064 -13.878 1.00 91.44 101 PHE A O 1
ATOM 827 N N . TRP A 1 102 ? -5.681 -0.112 -12.753 1.00 93.75 102 TRP A N 1
ATOM 828 C CA . TRP A 1 102 ? -4.796 -0.553 -11.671 1.00 93.75 102 TRP A CA 1
ATOM 829 C C . TRP A 1 102 ? -5.505 -0.719 -10.322 1.00 93.75 102 TRP A C 1
ATOM 831 O O . TRP A 1 102 ? -4.849 -0.963 -9.319 1.00 93.75 102 TRP A O 1
ATOM 841 N N . ASN A 1 103 ? -6.832 -0.598 -10.282 1.00 94.06 103 ASN A N 1
ATOM 842 C CA . ASN A 1 103 ? -7.631 -0.853 -9.079 1.00 94.06 103 ASN A CA 1
ATOM 843 C C . ASN A 1 103 ? -8.259 -2.249 -9.149 1.00 94.06 103 ASN A C 1
ATOM 845 O O . ASN A 1 103 ? -8.411 -2.799 -10.239 1.00 94.06 103 ASN A O 1
ATOM 849 N N . GLY A 1 104 ? -8.654 -2.822 -8.013 1.00 94.31 104 GLY A N 1
ATOM 850 C CA . GLY A 1 104 ? -9.273 -4.149 -7.985 1.00 94.31 104 GLY A CA 1
ATOM 851 C C . GLY A 1 104 ? -8.370 -5.297 -8.464 1.00 94.31 104 GLY A C 1
ATOM 852 O O . GLY A 1 104 ? -8.883 -6.343 -8.856 1.00 94.31 104 GLY A O 1
ATOM 853 N N . VAL A 1 105 ? -7.046 -5.114 -8.476 1.00 94.81 105 VAL A N 1
ATOM 854 C CA . VAL A 1 105 ? -6.094 -6.130 -8.947 1.00 94.81 105 VAL A CA 1
ATOM 855 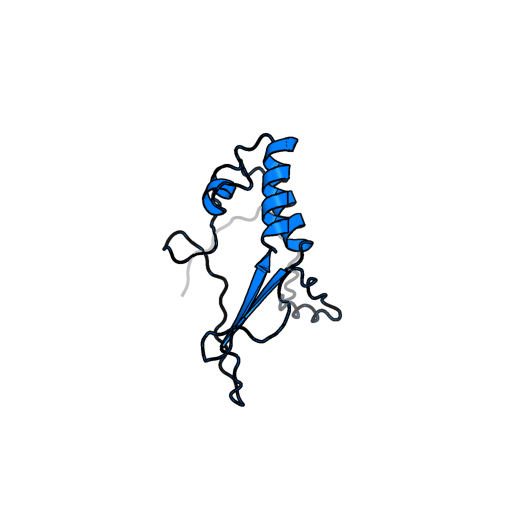C C . VAL A 1 105 ? -6.064 -7.286 -7.939 1.00 94.81 105 VAL A C 1
ATOM 857 O O . VAL A 1 105 ? -5.952 -7.029 -6.738 1.00 94.81 105 VAL A O 1
ATOM 860 N N . PRO A 1 106 ? -6.175 -8.558 -8.364 1.00 94.38 106 PRO A N 1
ATOM 861 C CA . PRO A 1 106 ? -6.092 -9.682 -7.437 1.00 94.38 106 PRO A CA 1
ATOM 862 C C . PRO A 1 106 ? -4.702 -9.766 -6.799 1.00 94.38 106 PRO A C 1
ATOM 864 O O . PRO A 1 106 ? -3.696 -9.382 -7.396 1.00 94.38 106 PRO A O 1
ATOM 867 N N . ARG A 1 107 ? -4.638 -10.296 -5.577 1.00 93.69 107 ARG A N 1
ATOM 868 C CA . ARG A 1 107 ? -3.370 -10.530 -4.881 1.00 93.69 107 ARG A CA 1
ATOM 869 C C . ARG A 1 107 ? -2.545 -11.585 -5.623 1.00 93.69 107 ARG A C 1
ATOM 871 O O . ARG A 1 107 ? -3.080 -12.604 -6.050 1.00 93.69 107 ARG A O 1
ATOM 878 N N . THR A 1 108 ? -1.237 -11.366 -5.723 1.00 92.06 108 THR A N 1
ATOM 879 C CA . THR A 1 108 ? -0.313 -12.356 -6.289 1.00 92.06 108 THR A CA 1
ATOM 880 C C . THR A 1 108 ? -0.204 -13.575 -5.373 1.00 92.06 108 THR A C 1
ATOM 882 O O . THR A 1 108 ? 0.129 -13.444 -4.193 1.00 92.06 108 THR A O 1
ATOM 885 N N . GLU A 1 109 ? -0.455 -14.766 -5.914 1.00 91.75 109 GLU A N 1
ATOM 886 C CA . GLU A 1 109 ? -0.280 -16.030 -5.198 1.00 91.75 109 GLU A CA 1
ATOM 887 C C . GLU A 1 109 ? 1.169 -16.526 -5.275 1.00 91.75 109 GLU A C 1
ATOM 889 O O . GLU A 1 109 ? 1.847 -16.398 -6.297 1.00 91.75 109 GLU A O 1
ATOM 894 N N . ILE A 1 110 ? 1.649 -17.127 -4.186 1.00 92.19 110 ILE A N 1
ATOM 895 C CA . ILE A 1 110 ? 2.976 -17.742 -4.132 1.00 92.19 110 ILE A CA 1
ATOM 896 C C . ILE A 1 110 ? 2.835 -19.204 -4.560 1.00 92.19 110 ILE A C 1
ATOM 898 O O . ILE A 1 110 ? 2.453 -20.052 -3.760 1.00 92.19 110 ILE A O 1
ATOM 902 N N . LEU A 1 111 ? 3.156 -19.497 -5.821 1.00 94.44 111 LEU A N 1
ATOM 903 C CA . LEU A 1 111 ? 3.061 -20.858 -6.371 1.00 94.44 111 LEU A CA 1
ATOM 904 C C . LEU A 1 111 ? 4.196 -21.774 -5.890 1.00 94.44 111 LEU A C 1
ATOM 906 O O . LEU A 1 111 ? 3.996 -22.970 -5.694 1.00 94.44 111 LEU A O 1
ATOM 910 N N . TYR A 1 112 ? 5.389 -21.208 -5.692 1.00 94.50 112 TYR A N 1
ATOM 911 C CA . TYR A 1 112 ? 6.599 -21.951 -5.342 1.00 94.50 112 TYR A CA 1
ATOM 912 C C . TYR A 1 112 ? 7.335 -21.238 -4.203 1.00 94.50 112 TYR A C 1
ATOM 914 O O . TYR A 1 112 ? 8.147 -20.345 -4.462 1.00 94.50 112 TYR A O 1
ATOM 922 N N . PRO A 1 113 ? 7.047 -21.577 -2.934 1.00 93.88 113 PRO A N 1
ATOM 923 C CA . PRO A 1 113 ? 7.772 -21.003 -1.812 1.00 93.88 113 PRO A CA 1
ATOM 924 C C . PRO A 1 113 ? 9.227 -21.484 -1.823 1.00 93.88 113 PRO A C 1
ATOM 926 O O . PRO A 1 113 ? 9.515 -22.647 -2.116 1.00 93.88 113 PRO A O 1
ATOM 929 N N . LEU A 1 114 ? 10.155 -20.591 -1.476 1.00 93.69 114 LEU A N 1
ATOM 930 C CA . LEU A 1 114 ? 11.547 -20.978 -1.267 1.00 93.69 114 LEU A CA 1
ATOM 931 C C . LEU A 1 114 ? 11.643 -21.945 -0.073 1.00 93.69 114 LEU A C 1
ATOM 933 O O . LEU A 1 114 ? 10.934 -21.755 0.921 1.00 93.69 114 LEU A O 1
ATOM 937 N N . PRO A 1 115 ? 12.511 -22.973 -0.136 1.00 92.56 115 PRO A N 1
ATOM 938 C CA . PRO A 1 115 ? 12.707 -23.874 0.989 1.00 92.56 115 PRO A CA 1
ATOM 939 C C . PRO A 1 115 ? 13.204 -23.089 2.211 1.00 92.56 115 PRO A C 1
ATOM 941 O O . PRO A 1 115 ? 13.979 -22.138 2.056 1.00 92.56 115 PRO A O 1
ATOM 944 N N . PRO A 1 116 ? 12.797 -23.478 3.433 1.00 89.62 116 PRO A N 1
ATOM 945 C CA . PRO A 1 116 ? 13.245 -22.794 4.634 1.00 89.62 116 PRO A CA 1
ATOM 946 C C . PRO A 1 116 ? 14.776 -22.867 4.738 1.00 89.62 116 PRO A C 1
ATOM 948 O O . PRO A 1 116 ? 15.374 -23.894 4.390 1.00 89.62 116 PRO A O 1
ATOM 951 N N . PRO A 1 117 ? 15.434 -21.801 5.227 1.00 88.69 117 PRO A N 1
ATOM 952 C CA . PRO A 1 117 ? 16.878 -21.811 5.396 1.00 88.69 117 PRO A CA 1
ATOM 953 C C . PRO A 1 117 ? 17.282 -22.956 6.329 1.00 88.69 117 PRO A C 1
ATOM 955 O O . PRO A 1 117 ? 16.625 -23.220 7.340 1.00 88.69 117 PRO A O 1
ATOM 958 N N . LYS A 1 118 ? 18.382 -23.645 5.999 1.00 86.44 118 LYS A N 1
ATOM 959 C CA . LYS A 1 118 ? 18.917 -24.714 6.851 1.00 86.44 118 LYS A CA 1
ATOM 960 C C . LYS A 1 118 ? 19.227 -24.136 8.230 1.00 86.44 118 LYS A C 1
ATOM 962 O O . LYS A 1 118 ? 20.077 -23.253 8.355 1.00 86.44 118 LYS A O 1
ATOM 967 N N . ARG A 1 119 ? 18.555 -24.645 9.265 1.00 85.62 119 ARG A N 1
ATOM 968 C CA . ARG A 1 119 ? 18.848 -24.268 10.650 1.00 85.62 119 ARG A CA 1
ATOM 969 C C . ARG A 1 119 ? 20.277 -24.693 10.977 1.00 85.62 119 ARG A C 1
ATOM 971 O O . ARG A 1 119 ? 20.597 -25.877 10.925 1.00 85.62 119 ARG A O 1
ATOM 978 N N . ARG A 1 120 ? 21.134 -23.730 11.316 1.00 82.19 120 ARG A N 1
ATOM 979 C CA . ARG A 1 120 ? 22.463 -23.988 11.883 1.00 82.19 120 ARG A CA 1
ATOM 980 C C . ARG A 1 120 ? 22.335 -24.129 13.397 1.00 82.19 120 ARG A C 1
ATOM 982 O O . ARG A 1 120 ? 22.872 -23.324 14.145 1.00 82.19 120 ARG A O 1
ATOM 989 N N . CYS A 1 121 ? 21.563 -25.108 13.852 1.00 79.81 121 CYS A N 1
ATOM 990 C CA . CYS A 1 121 ? 21.649 -25.509 15.249 1.00 79.81 121 CYS A CA 1
ATOM 991 C C . CYS A 1 121 ? 22.868 -26.426 15.365 1.00 79.81 121 CYS A C 1
ATOM 993 O O . CYS A 1 121 ? 22.951 -27.425 14.649 1.00 79.81 121 CYS A O 1
ATOM 995 N N . ALA A 1 122 ? 23.821 -26.083 16.233 1.00 74.12 122 ALA A N 1
ATOM 996 C CA . ALA A 1 122 ? 24.759 -27.083 16.710 1.00 74.12 122 ALA A CA 1
ATOM 997 C C . ALA A 1 122 ? 23.921 -28.153 17.415 1.00 74.12 122 ALA A C 1
ATOM 999 O O . ALA A 1 122 ? 23.136 -27.835 18.308 1.00 74.12 122 ALA A O 1
ATOM 1000 N N . ASN A 1 123 ? 24.054 -29.411 17.001 1.00 59.22 123 ASN A N 1
ATOM 1001 C CA . ASN A 1 123 ? 23.515 -30.544 17.742 1.00 59.22 123 ASN A CA 1
ATOM 1002 C C . ASN A 1 123 ? 24.326 -30.733 19.033 1.00 59.22 123 ASN A C 1
ATOM 1004 O O . ASN A 1 123 ? 24.909 -31.785 19.261 1.00 59.22 123 ASN A O 1
ATOM 1008 N N . THR A 1 124 ? 24.365 -29.735 19.909 1.00 57.41 124 THR A N 1
ATOM 1009 C CA . THR A 1 124 ? 24.514 -30.011 21.330 1.00 57.41 124 THR A CA 1
ATOM 1010 C C . THR A 1 124 ? 23.142 -30.449 21.809 1.00 57.41 124 THR A C 1
ATOM 1012 O O . THR A 1 124 ? 22.401 -29.693 22.429 1.00 57.41 124 THR A O 1
ATOM 1015 N N . MET A 1 125 ? 22.796 -31.701 21.505 1.00 52.44 125 MET A N 1
ATOM 1016 C CA . MET A 1 125 ? 22.007 -32.467 22.455 1.00 52.44 125 MET A CA 1
ATOM 1017 C C . MET A 1 125 ? 22.892 -32.656 23.693 1.00 52.44 125 MET A C 1
ATOM 1019 O O . MET A 1 125 ? 23.468 -33.721 23.887 1.00 52.44 125 MET A O 1
ATOM 1023 N N . SER A 1 126 ? 23.054 -31.622 24.522 1.00 49.81 126 SER A N 1
ATOM 1024 C CA . SER A 1 126 ? 23.170 -31.909 25.942 1.00 49.81 126 SER A CA 1
ATOM 1025 C C . SER A 1 126 ? 21.750 -32.241 26.371 1.00 49.81 126 SER A C 1
ATOM 1027 O O . SER A 1 126 ? 20.824 -31.440 26.233 1.00 49.81 126 SER A O 1
ATOM 1029 N N . ALA A 1 127 ? 21.560 -33.495 26.774 1.00 46.47 127 ALA A N 1
ATOM 1030 C CA . ALA A 1 127 ? 20.376 -33.919 27.495 1.00 46.47 127 ALA A CA 1
ATOM 1031 C C . ALA A 1 127 ? 20.018 -32.840 28.524 1.00 46.47 127 ALA A C 1
ATOM 1033 O O . ALA A 1 127 ? 20.914 -32.318 29.190 1.00 46.47 127 ALA A O 1
ATOM 1034 N N . GLY A 1 128 ? 18.736 -32.473 28.594 1.00 42.31 128 GLY A N 1
ATOM 1035 C CA . GLY A 1 128 ? 18.268 -31.420 29.483 1.00 42.31 128 GLY A CA 1
ATOM 1036 C C . GLY A 1 128 ? 18.865 -31.586 30.876 1.00 42.31 128 GLY A C 1
ATOM 1037 O O . GLY A 1 128 ? 18.584 -32.567 31.561 1.00 42.31 128 GLY A O 1
ATOM 1038 N N . LYS A 1 129 ? 19.695 -30.627 31.292 1.00 39.88 129 LYS A N 1
ATOM 1039 C CA . LYS A 1 129 ? 19.935 -30.428 32.713 1.00 39.88 129 LYS A CA 1
ATOM 1040 C C . LYS A 1 129 ? 18.689 -29.750 33.257 1.00 39.88 129 LYS A C 1
ATOM 1042 O O . LYS A 1 129 ? 18.314 -28.664 32.816 1.00 39.88 129 LYS A O 1
ATOM 1047 N N . SER A 1 130 ? 18.013 -30.465 34.150 1.00 39.69 130 SER A N 1
ATOM 1048 C CA . SER A 1 130 ? 16.962 -29.921 34.996 1.00 39.69 130 SER A CA 1
ATOM 1049 C C . SER A 1 130 ? 17.461 -28.635 35.648 1.00 39.69 130 SER A C 1
ATOM 1051 O O . SER A 1 130 ? 18.609 -28.556 36.079 1.00 39.69 130 SER A O 1
ATOM 1053 N N . PHE A 1 131 ? 16.577 -27.648 35.726 1.00 45.97 131 PHE A N 1
ATOM 1054 C CA . PHE A 1 131 ? 16.718 -26.443 36.532 1.00 45.97 131 PHE A CA 1
ATOM 1055 C C . PHE A 1 131 ? 16.858 -26.864 38.003 1.00 45.97 131 PHE A C 1
ATOM 1057 O O . PHE A 1 131 ? 15.840 -27.054 38.656 1.00 45.97 131 PHE A O 1
ATOM 1064 N N . ASN A 1 132 ? 18.075 -27.188 38.459 1.00 47.41 132 ASN A N 1
ATOM 1065 C CA . ASN A 1 132 ? 18.442 -27.375 39.873 1.00 47.41 132 ASN A CA 1
ATOM 1066 C C . ASN A 1 132 ? 19.955 -27.562 40.128 1.00 47.41 132 ASN A C 1
ATOM 1068 O O . ASN A 1 132 ? 20.311 -28.110 41.160 1.00 47.41 132 ASN A O 1
ATOM 1072 N N . ASP A 1 133 ? 20.841 -27.058 39.265 1.00 41.09 133 ASP A N 1
ATOM 1073 C CA . ASP A 1 133 ? 22.272 -26.952 39.591 1.00 41.09 133 ASP A CA 1
ATOM 1074 C C . ASP A 1 133 ? 22.705 -25.488 39.413 1.00 41.09 133 ASP A C 1
ATOM 1076 O O . ASP A 1 133 ? 23.259 -25.097 38.385 1.00 41.09 133 ASP A O 1
ATOM 1080 N N . VAL A 1 134 ? 22.347 -24.650 40.388 1.00 48.28 134 VAL A N 1
ATOM 1081 C CA . VAL A 1 134 ? 23.028 -23.373 40.625 1.00 48.28 134 VAL A CA 1
ATOM 1082 C C . VAL A 1 134 ? 24.171 -23.694 41.571 1.00 48.28 134 VAL A C 1
ATOM 1084 O O . VAL A 1 134 ? 23.922 -23.887 42.756 1.00 48.28 134 VAL A O 1
ATOM 1087 N N . GLU A 1 135 ? 25.400 -23.736 41.071 1.00 37.66 135 GLU A N 1
ATOM 1088 C CA . GLU A 1 135 ? 26.565 -23.504 41.918 1.00 37.66 135 GLU A CA 1
ATOM 1089 C C . GLU A 1 135 ? 27.694 -22.865 41.108 1.00 37.66 135 GLU A C 1
ATOM 1091 O O . GLU A 1 135 ? 27.752 -22.994 39.885 1.00 37.66 135 GLU A O 1
ATOM 1096 N N . ALA A 1 136 ? 28.461 -22.066 41.840 1.00 41.16 136 ALA A N 1
ATOM 1097 C CA . ALA A 1 136 ? 29.443 -21.082 41.426 1.00 41.16 136 ALA A CA 1
ATOM 1098 C C . ALA A 1 136 ? 30.565 -21.631 40.539 1.00 41.16 136 ALA A C 1
ATOM 1100 O O . ALA A 1 136 ? 30.805 -22.829 40.545 1.00 41.16 136 ALA A O 1
ATOM 1101 N N . ASP A 1 137 ? 31.199 -20.709 39.808 1.00 39.28 137 ASP A N 1
ATOM 1102 C CA . ASP A 1 137 ? 32.638 -20.613 39.489 1.00 39.28 137 ASP A CA 1
ATOM 1103 C C . ASP A 1 137 ? 32.744 -19.365 38.573 1.00 39.28 137 ASP A C 1
ATOM 1105 O O . ASP A 1 137 ? 32.249 -19.368 37.446 1.00 39.28 137 ASP A O 1
ATOM 1109 N N . GLU A 1 138 ? 32.971 -18.147 39.078 1.00 42.62 138 GLU A N 1
ATOM 1110 C CA . GLU A 1 138 ? 34.258 -17.562 39.510 1.00 42.62 138 GLU A CA 1
ATOM 1111 C C . GLU A 1 138 ? 35.444 -17.823 38.555 1.00 42.62 138 GLU A C 1
ATOM 1113 O O . GLU A 1 138 ? 35.980 -18.919 38.500 1.00 42.62 138 GLU A O 1
ATOM 1118 N N . GLU A 1 139 ? 35.810 -16.733 37.858 1.00 40.16 139 GLU A N 1
ATOM 1119 C CA . GLU A 1 139 ? 37.148 -16.267 37.437 1.00 40.16 139 GLU A CA 1
ATOM 1120 C C . GLU A 1 139 ? 38.061 -17.072 36.479 1.00 40.16 139 GLU A C 1
ATOM 1122 O O . GLU A 1 139 ? 37.984 -18.283 36.330 1.00 40.16 139 GLU A O 1
ATOM 1127 N N . GLU A 1 140 ? 38.968 -16.284 35.870 1.00 36.84 140 GLU A N 1
ATOM 1128 C CA . GLU A 1 140 ? 40.125 -16.591 35.000 1.00 36.84 140 GLU A CA 1
ATOM 1129 C C . GLU A 1 140 ? 39.810 -16.725 33.490 1.00 36.84 140 GLU A C 1
ATOM 1131 O O . GLU A 1 140 ? 38.976 -17.522 33.073 1.00 36.84 140 GLU A O 1
ATOM 1136 N N . GLU A 1 141 ? 40.409 -15.973 32.556 1.00 37.09 141 GLU A N 1
ATOM 1137 C CA . GLU A 1 141 ? 41.526 -15.006 32.526 1.00 37.09 141 GLU A CA 1
ATOM 1138 C C . GLU A 1 141 ? 41.361 -14.113 31.271 1.00 37.09 141 GLU A C 1
ATOM 1140 O O . GLU A 1 141 ? 40.866 -14.631 30.236 1.00 37.09 141 GLU A O 1
#

Radius of gyration: 23.98 Å; chains: 1; bounding box: 64×46×61 Å

Organism: Trichonephila clavata (NCBI:txid2740835)

Sequence (141 aa):
MFYLQGGFAISDEMCVNYVHYYPKMNLEVCKSSIDTKVLGSYFRYMKQYNDEATSESKGVDENYHSIHWSQANADFLHHLYYNAPLSMQCNQSSGDRFPGFWNGVPRTEILYPLPPPKRRCANTMSAGKSFNDVEADEEEE

InterPro domains:
  IPR000945 Dopamine beta-hydroxylase-like [PTHR10157] (5-124)
  IPR008977 PHM/PNGase F domain superfamily [SSF49742] (5-50)
  IPR014784 Copper type II, ascorbate-dependent monooxygenase-like, C-terminal [G3DSA:2.60.120.230] (2-54)
  IPR024548 Copper type II ascorbate-dependent monooxygenase, C-terminal [PF03712] (5-43)

pLDDT: mean 86.69, std 17.64, range [36.84, 97.38]